Protein AF-A0A6V7M5Q9-F1 (afdb_monomer_lite)

Radius of gyration: 44.2 Å; chains: 1; bounding box: 80×35×125 Å

Sequence (158 aa):
VIHYRHKWLTNERFDNQYITQDLRQIDLIRAKQDKETVLPLNPRERNKYIPLTSITLIAVEKIHLTKSAVFLSLTTFKLCIHMMVDYSLYWILSTIRYHGRFETKVQQVNSVGIYVSGEGYLASLYRSIVRAFSPSDANIEIDTLPCLPDPIPPNLDR

InterPro domains:
  IPR012858 Dendritic cell-specific transmembrane protein-like [PF07782] (14-156)
  IPR051856 Cell Surface Receptor and E3 Ligase Protein [PTHR21041] (3-156)

pLDDT: mean 82.42, std 12.58, range [47.78, 97.0]

Foldseek 3Di:
DVVLVVCVVPPCLRVVQEDEVVLVVVQVVCVVVVHDHCPPDDPVSCLRHDYPPDPDDHPVVVVVVVVVVVVVVVVVVVVVVVVVVLVVVLVVLVVCLVVVFDQPQPPDPPQPQDDQDDDDPVSVVVVVVSVVPRPDPPRPRDGCNVVRDDRDHDDPPD

Structure (mmCIF, N/CA/C/O backbone):
data_AF-A0A6V7M5Q9-F1
#
_entry.id   AF-A0A6V7M5Q9-F1
#
loop_
_atom_site.group_PDB
_atom_site.id
_atom_site.type_symbol
_atom_site.label_atom_id
_atom_site.label_alt_id
_atom_site.label_comp_id
_atom_site.label_asym_id
_atom_site.label_entity_id
_atom_site.label_seq_id
_atom_site.pdbx_PDB_ins_code
_atom_site.Cartn_x
_atom_site.Cartn_y
_atom_site.Cartn_z
_atom_site.occupancy
_atom_site.B_iso_or_equiv
_atom_site.auth_seq_id
_atom_site.auth_comp_id
_atom_site.auth_asym_id
_atom_site.auth_atom_id
_atom_site.pdbx_PDB_model_num
ATOM 1 N N . VAL A 1 1 ? -25.180 -9.688 7.775 1.00 82.12 1 VAL A N 1
ATOM 2 C CA . VAL A 1 1 ? -25.775 -9.195 9.045 1.00 82.12 1 VAL A CA 1
ATOM 3 C C . VAL A 1 1 ? -26.109 -10.327 10.023 1.00 82.12 1 VAL A C 1
ATOM 5 O O . VAL A 1 1 ? -25.587 -10.300 11.129 1.00 82.12 1 VAL A O 1
ATOM 8 N N . ILE A 1 2 ? -26.886 -11.353 9.635 1.00 93.69 2 ILE A N 1
ATOM 9 C CA . ILE A 1 2 ? -27.283 -12.459 10.543 1.00 93.69 2 ILE A CA 1
ATOM 10 C C . ILE A 1 2 ? -26.079 -13.198 11.158 1.00 93.69 2 ILE A C 1
ATOM 12 O O . ILE A 1 2 ? -26.052 -13.400 12.367 1.00 93.69 2 ILE A O 1
ATOM 16 N N . HIS A 1 3 ? -25.054 -13.528 10.364 1.00 92.94 3 HIS A N 1
ATOM 17 C CA . HIS A 1 3 ? -23.856 -14.222 10.862 1.00 92.94 3 HIS A CA 1
ATOM 18 C C . HIS A 1 3 ? -23.089 -13.420 11.926 1.00 92.94 3 HIS A C 1
ATOM 20 O O . HIS A 1 3 ? -22.688 -13.972 12.947 1.00 92.94 3 HIS A O 1
ATOM 26 N N . TYR A 1 4 ? -22.925 -12.109 11.716 1.00 92.94 4 TYR A N 1
ATOM 27 C CA . TYR A 1 4 ? -22.267 -11.227 12.683 1.00 92.94 4 TYR A CA 1
ATOM 28 C C . TYR A 1 4 ? -23.060 -11.169 13.990 1.00 92.94 4 TYR A C 1
ATOM 30 O O . TYR A 1 4 ? -22.494 -11.399 15.051 1.00 92.94 4 TYR A O 1
ATOM 38 N N . ARG A 1 5 ? -24.383 -10.957 13.910 1.00 93.25 5 ARG A N 1
ATOM 39 C CA . ARG A 1 5 ? -25.257 -10.921 15.091 1.00 93.25 5 ARG A CA 1
ATOM 40 C C . ARG A 1 5 ? -25.236 -12.240 15.862 1.00 93.25 5 ARG A C 1
ATOM 42 O O . ARG A 1 5 ? -25.152 -12.218 17.083 1.00 93.25 5 ARG A O 1
ATOM 49 N N . HIS A 1 6 ? -25.289 -13.376 15.166 1.00 94.00 6 HIS A N 1
ATOM 50 C CA . HIS A 1 6 ? -25.168 -14.685 15.804 1.00 94.00 6 HIS A CA 1
ATOM 51 C C . HIS A 1 6 ? -23.846 -14.784 16.567 1.00 94.00 6 HIS A C 1
ATOM 53 O O . HIS A 1 6 ? -23.845 -15.069 17.757 1.00 94.00 6 HIS A O 1
ATOM 59 N N . LYS A 1 7 ? -22.725 -14.470 15.909 1.00 92.12 7 LYS A N 1
ATOM 60 C CA . LYS A 1 7 ? -21.398 -14.543 16.523 1.00 92.12 7 LYS A CA 1
ATOM 61 C C . LYS A 1 7 ? -21.237 -13.575 17.699 1.00 92.12 7 LYS A C 1
ATOM 63 O O . LYS A 1 7 ? -20.639 -13.962 18.693 1.00 92.12 7 LYS A O 1
ATOM 68 N N . TRP A 1 8 ? -21.808 -12.376 17.610 1.00 90.62 8 TRP A N 1
ATOM 69 C CA . TRP A 1 8 ? -21.849 -11.391 18.694 1.00 90.62 8 TRP A CA 1
ATOM 70 C C . TRP A 1 8 ? -22.573 -11.920 19.933 1.00 90.62 8 TRP A C 1
ATOM 72 O O . TRP A 1 8 ? -22.085 -11.758 21.046 1.00 90.62 8 TRP A O 1
ATOM 82 N N . LEU A 1 9 ? -23.711 -12.593 19.740 1.00 91.06 9 LEU A N 1
ATOM 83 C CA . LEU A 1 9 ? -24.508 -13.144 20.837 1.00 91.06 9 LEU A CA 1
ATOM 84 C C . LEU A 1 9 ? -23.925 -14.441 21.412 1.00 91.06 9 LEU A C 1
ATOM 86 O O . LEU A 1 9 ? -24.061 -14.684 22.605 1.00 91.06 9 LEU A O 1
ATOM 90 N N . THR A 1 10 ? -23.297 -15.286 20.587 1.00 93.19 10 THR A N 1
ATOM 91 C CA . THR A 1 10 ? -22.796 -16.599 21.033 1.00 93.19 10 THR A CA 1
ATOM 92 C C . THR A 1 10 ? -21.351 -16.579 21.513 1.00 93.19 10 THR A C 1
ATOM 94 O O . THR A 1 10 ? -20.932 -17.499 22.207 1.00 93.19 10 THR A O 1
ATOM 97 N N . ASN A 1 11 ? -20.548 -15.599 21.093 1.00 91.19 11 ASN A N 1
ATOM 98 C CA . ASN A 1 11 ? -19.125 -15.548 21.408 1.00 91.19 11 ASN A CA 1
ATOM 99 C C . ASN A 1 11 ? -18.787 -14.281 22.196 1.00 91.19 11 ASN A C 1
ATOM 101 O O . ASN A 1 11 ? -18.647 -13.195 21.638 1.00 91.19 11 ASN A O 1
ATOM 105 N N . GLU A 1 12 ? -18.535 -14.454 23.489 1.00 83.56 12 GLU A N 1
ATOM 106 C CA . GLU A 1 12 ? -18.139 -13.381 24.411 1.00 83.56 12 GLU A CA 1
ATOM 107 C C . GLU A 1 12 ? -16.853 -12.652 24.005 1.00 83.56 12 GLU A C 1
ATOM 109 O O . GLU A 1 12 ? -16.599 -11.540 24.449 1.00 83.56 12 GLU A O 1
ATOM 114 N N . ARG A 1 13 ? -15.999 -13.256 23.173 1.00 79.12 13 ARG A N 1
ATOM 115 C CA . ARG A 1 13 ? -14.758 -12.622 22.699 1.00 79.12 13 ARG A CA 1
ATOM 116 C C . ARG A 1 13 ? -14.935 -11.896 21.371 1.00 79.12 13 ARG A C 1
ATOM 118 O O . ARG A 1 13 ? -14.018 -11.192 20.945 1.00 79.12 13 ARG A O 1
ATOM 125 N N . PHE A 1 14 ? -16.068 -12.089 20.700 1.00 85.25 14 PHE A N 1
ATOM 126 C CA . PHE A 1 14 ? -16.341 -11.476 19.412 1.00 85.25 14 PHE A CA 1
ATOM 127 C C . PHE A 1 14 ? -16.879 -10.066 19.613 1.00 85.25 14 PHE A C 1
ATOM 129 O O . PHE A 1 14 ? -18.067 -9.885 19.838 1.00 85.25 14 PHE A O 1
ATOM 136 N N . ASP A 1 15 ? -15.975 -9.087 19.550 1.00 81.75 15 ASP A N 1
ATOM 137 C CA . ASP A 1 15 ? -16.300 -7.657 19.464 1.00 81.75 15 ASP A CA 1
ATOM 138 C C . ASP A 1 15 ? -17.053 -7.083 20.700 1.00 81.75 15 ASP A C 1
ATOM 140 O O . ASP A 1 15 ? -17.296 -5.891 20.816 1.00 81.75 15 ASP A O 1
ATOM 144 N N . ASN A 1 16 ? -17.265 -7.909 21.731 1.00 87.38 16 ASN A N 1
ATOM 145 C CA . ASN A 1 16 ? -17.788 -7.570 23.062 1.00 87.38 16 ASN A CA 1
ATOM 146 C C . ASN A 1 16 ? -16.723 -6.953 24.004 1.00 87.38 16 ASN A C 1
ATOM 148 O O . ASN A 1 16 ? -16.730 -7.176 25.215 1.00 87.38 16 ASN A O 1
ATOM 152 N N . GLN A 1 17 ? -15.749 -6.223 23.456 1.00 86.44 17 GLN A N 1
ATOM 153 C CA . GLN A 1 17 ? -14.667 -5.591 24.231 1.00 86.44 17 GLN A CA 1
ATOM 154 C C . GLN A 1 17 ? -14.949 -4.113 24.535 1.00 86.44 17 GLN A C 1
ATOM 156 O O . GLN A 1 17 ? -14.218 -3.484 25.302 1.00 86.44 17 GLN A O 1
ATOM 161 N N . TYR A 1 18 ? -16.020 -3.556 23.970 1.00 87.94 18 TYR A N 1
ATOM 162 C CA . TYR A 1 18 ? -16.350 -2.147 24.126 1.00 87.94 18 TYR A CA 1
ATOM 163 C C . TYR A 1 18 ? -17.362 -1.911 25.234 1.00 87.94 18 TYR A C 1
ATOM 165 O O . TYR A 1 18 ? -18.384 -2.589 25.339 1.00 87.94 18 TYR A O 1
ATOM 173 N N . ILE A 1 19 ? -17.100 -0.879 26.028 1.00 89.19 19 ILE A N 1
ATOM 174 C CA . ILE A 1 19 ? -18.034 -0.406 27.043 1.00 89.19 19 ILE A CA 1
ATOM 175 C C . ILE A 1 19 ? -18.917 0.668 26.415 1.00 89.19 19 ILE A C 1
ATOM 177 O O . ILE A 1 19 ? -18.453 1.768 26.093 1.00 89.19 19 ILE A O 1
ATOM 181 N N . THR A 1 20 ? -20.193 0.331 26.232 1.00 90.50 20 THR A N 1
ATOM 182 C CA . THR A 1 20 ? -21.212 1.226 25.677 1.00 90.50 20 THR A CA 1
ATOM 183 C C . THR A 1 20 ? -21.756 2.189 26.736 1.00 90.50 20 THR A C 1
ATOM 185 O O . THR A 1 20 ? -21.605 1.980 27.944 1.00 90.50 20 THR A O 1
ATOM 188 N N . GLN A 1 21 ? -22.412 3.266 26.290 1.00 90.56 21 GLN A N 1
ATOM 189 C CA . GLN A 1 21 ? -23.092 4.188 27.207 1.00 90.56 21 GLN A CA 1
ATOM 190 C C . GLN A 1 21 ? -24.245 3.502 27.954 1.00 90.56 21 GLN A C 1
ATOM 192 O O . GLN A 1 21 ? -24.425 3.767 29.142 1.00 90.56 21 GLN A O 1
ATOM 197 N N . ASP A 1 22 ? -24.940 2.567 27.303 1.00 91.06 22 ASP A N 1
ATOM 198 C CA . ASP A 1 22 ? -26.043 1.805 27.896 1.00 91.06 22 ASP A CA 1
ATOM 199 C C . ASP A 1 22 ? -25.582 0.973 29.097 1.00 91.06 22 ASP A C 1
ATOM 201 O O . ASP A 1 22 ? -26.213 0.999 30.153 1.00 91.06 22 ASP A O 1
ATOM 205 N N . LEU A 1 23 ? -24.436 0.288 28.981 1.00 91.69 23 LEU A N 1
ATOM 206 C CA . LEU A 1 23 ? -23.868 -0.482 30.090 1.00 91.69 23 LEU A CA 1
ATOM 207 C C . LEU A 1 23 ? -23.540 0.433 31.272 1.00 91.69 23 LEU A C 1
ATOM 209 O O . LEU A 1 23 ? -23.860 0.107 32.414 1.00 91.69 23 LEU A O 1
ATOM 213 N N . ARG A 1 24 ? -22.985 1.619 30.997 1.00 91.75 24 ARG A N 1
ATOM 214 C CA . ARG A 1 24 ? -22.695 2.619 32.030 1.00 91.75 24 ARG A CA 1
ATOM 215 C C . ARG A 1 24 ? -23.968 3.150 32.694 1.00 91.75 24 ARG A C 1
ATOM 217 O O . ARG A 1 24 ? -23.970 3.365 33.901 1.00 91.75 24 ARG A O 1
ATOM 224 N N . GLN A 1 25 ? -25.056 3.332 31.946 1.00 94.38 25 GLN A N 1
ATOM 225 C CA . GLN A 1 25 ? -26.346 3.735 32.512 1.00 94.38 25 GLN A CA 1
ATOM 226 C C . GLN A 1 25 ? -26.938 2.644 33.412 1.00 94.38 25 GLN A C 1
ATOM 228 O O . GLN A 1 25 ? -27.416 2.948 34.505 1.00 94.38 25 GLN A O 1
ATOM 233 N N . ILE A 1 26 ? -26.885 1.381 32.982 1.00 94.44 26 ILE A N 1
ATOM 234 C CA . ILE A 1 26 ? -27.356 0.241 33.780 1.00 94.44 26 ILE A CA 1
ATOM 235 C C . ILE A 1 26 ? -26.553 0.130 35.083 1.00 94.44 26 ILE A C 1
ATOM 237 O O . ILE A 1 26 ? -27.142 -0.074 36.144 1.00 94.44 26 ILE A O 1
ATOM 241 N N . ASP A 1 27 ? -25.233 0.305 35.014 1.00 94.69 27 ASP A N 1
ATOM 242 C CA . ASP A 1 27 ? -24.346 0.287 36.181 1.00 94.69 27 ASP A CA 1
ATOM 243 C C . ASP A 1 27 ? -24.681 1.420 37.167 1.00 94.69 27 ASP A C 1
ATOM 245 O O . ASP A 1 27 ? -24.849 1.172 38.358 1.00 94.69 27 ASP A O 1
ATOM 249 N N . LEU A 1 28 ? -24.937 2.638 36.670 1.00 95.12 28 LEU A N 1
ATOM 250 C CA . LEU A 1 28 ? -25.388 3.767 37.496 1.00 95.12 28 LEU A CA 1
ATOM 251 C C . LEU A 1 28 ? -26.745 3.515 38.170 1.00 95.12 28 LEU A C 1
ATOM 253 O O . LEU A 1 28 ? -26.950 3.918 39.315 1.00 95.12 28 LEU A O 1
ATOM 257 N N . ILE A 1 29 ? -27.689 2.873 37.475 1.00 96.00 29 ILE A N 1
ATOM 258 C CA . ILE A 1 29 ? -28.988 2.507 38.060 1.00 96.00 29 ILE A CA 1
ATOM 259 C C . ILE A 1 29 ? -28.794 1.463 39.165 1.00 96.00 29 ILE A C 1
ATOM 261 O O . ILE A 1 29 ? -29.423 1.577 40.215 1.00 96.00 29 ILE A O 1
ATOM 265 N N . ARG A 1 30 ? -27.914 0.473 38.962 1.00 96.00 30 ARG A N 1
ATOM 266 C CA . ARG A 1 30 ? -27.583 -0.537 39.979 1.00 96.00 30 ARG A CA 1
ATOM 267 C C . ARG A 1 30 ? -26.887 0.068 41.194 1.00 96.00 30 ARG A C 1
ATOM 269 O O . ARG A 1 30 ? -27.284 -0.255 42.309 1.00 96.00 30 ARG A O 1
ATOM 276 N N . ALA A 1 31 ? -25.960 0.998 40.978 1.00 94.88 31 ALA A N 1
ATOM 277 C CA . ALA A 1 31 ? -25.292 1.736 42.045 1.00 94.88 31 ALA A CA 1
ATOM 278 C C . ALA A 1 31 ? -26.299 2.478 42.938 1.00 94.88 31 ALA A C 1
ATOM 280 O O . ALA A 1 31 ? -26.210 2.420 44.156 1.00 94.88 31 ALA A O 1
ATOM 281 N N . LYS A 1 32 ? -27.314 3.120 42.339 1.00 95.69 32 LYS A N 1
ATOM 282 C CA . LYS A 1 32 ? -28.399 3.791 43.084 1.00 95.69 32 LYS A CA 1
ATOM 283 C C . LYS A 1 32 ? -29.311 2.835 43.857 1.00 95.69 32 LYS A C 1
ATOM 285 O O . LYS A 1 32 ? -30.053 3.284 44.720 1.00 95.69 32 LYS A O 1
ATOM 290 N N . GLN A 1 33 ? -29.322 1.556 43.493 1.00 96.31 33 GLN A N 1
ATOM 291 C CA . GLN A 1 33 ? -30.114 0.511 44.141 1.00 96.31 33 GLN A CA 1
ATOM 292 C C . GLN A 1 33 ? -29.294 -0.284 45.171 1.00 96.31 33 GLN A C 1
ATOM 294 O O . GLN A 1 33 ? -29.749 -1.352 45.574 1.00 96.31 33 GLN A O 1
ATOM 299 N N . ASP A 1 34 ? -28.092 0.187 45.532 1.00 92.88 34 ASP A N 1
ATOM 300 C CA . ASP A 1 34 ? -27.134 -0.510 46.403 1.00 92.88 34 ASP A CA 1
ATOM 301 C C . ASP A 1 34 ? -26.843 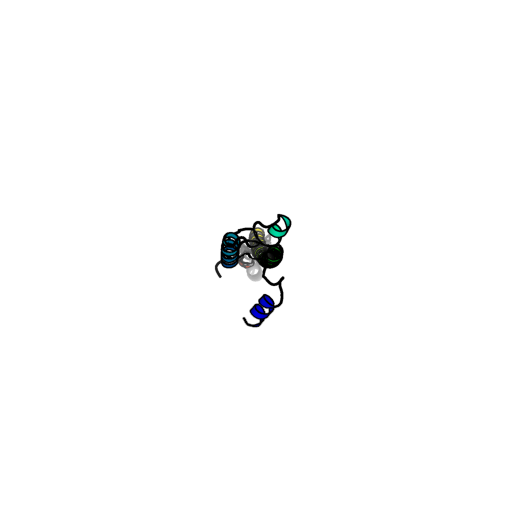-1.954 45.951 1.00 92.88 34 ASP A C 1
ATOM 303 O O . ASP A 1 34 ? -26.663 -2.873 46.751 1.00 92.88 34 ASP A O 1
ATOM 307 N N . LYS A 1 35 ? -26.816 -2.169 44.629 1.00 94.44 35 LYS A N 1
ATOM 308 C CA . LYS A 1 35 ? -26.428 -3.441 44.007 1.00 94.44 35 LYS A CA 1
ATOM 309 C C . LYS A 1 35 ? -24.969 -3.397 43.575 1.00 94.44 35 LYS A C 1
ATOM 311 O O . LYS A 1 35 ? -24.403 -2.329 43.366 1.00 94.44 35 LYS A O 1
ATOM 316 N N . GLU A 1 36 ? -24.393 -4.576 43.368 1.00 91.56 36 GLU A N 1
ATOM 317 C CA . GLU A 1 36 ? -23.037 -4.711 42.837 1.00 91.56 36 GLU A CA 1
ATOM 318 C C . GLU A 1 36 ? -22.882 -4.009 41.477 1.00 91.56 36 GLU A C 1
ATOM 320 O O . GLU A 1 36 ? -23.732 -4.138 40.583 1.00 91.56 36 GLU A O 1
ATOM 325 N N . THR A 1 37 ? -21.778 -3.273 41.337 1.00 92.25 37 THR A N 1
ATOM 326 C CA . THR A 1 37 ? -21.379 -2.546 40.127 1.00 92.25 37 THR A CA 1
ATOM 327 C C . THR A 1 37 ? -20.143 -3.184 39.504 1.00 92.25 37 THR A C 1
ATOM 329 O O . THR A 1 37 ? -19.306 -3.771 40.188 1.00 92.25 37 THR A O 1
ATOM 332 N N . VAL A 1 38 ? -20.019 -3.065 38.184 1.00 90.19 38 VAL A N 1
ATOM 333 C CA . VAL A 1 38 ? -18.874 -3.587 37.414 1.00 90.19 38 VAL A CA 1
ATOM 334 C C . VAL A 1 38 ? -17.781 -2.520 37.267 1.00 90.19 38 VAL A C 1
ATOM 336 O O . VAL A 1 38 ? -16.621 -2.833 37.006 1.00 90.19 38 VAL A O 1
ATOM 339 N N . LEU A 1 39 ? -18.131 -1.242 37.435 1.00 90.19 39 LEU A N 1
ATOM 340 C CA . LEU A 1 39 ? -17.187 -0.126 37.453 1.00 90.19 39 LEU A CA 1
ATOM 341 C C . LEU A 1 39 ? -16.822 0.233 38.911 1.00 90.19 39 LEU A C 1
ATOM 343 O O . LEU A 1 39 ? -17.697 0.168 39.779 1.00 90.19 39 LEU A O 1
ATOM 347 N N . PRO A 1 40 ? -15.572 0.662 39.198 1.00 88.38 40 PRO A N 1
ATOM 348 C CA . PRO A 1 40 ? -14.460 0.913 38.272 1.00 88.38 40 PRO A CA 1
ATOM 349 C C . PRO A 1 40 ? -13.690 -0.355 37.853 1.00 88.38 40 PRO A C 1
ATOM 351 O O . PRO A 1 40 ? -13.457 -1.251 38.652 1.00 88.38 40 PRO A O 1
ATOM 354 N N . LEU A 1 41 ? -13.219 -0.382 36.600 1.00 87.69 41 LEU A N 1
ATOM 355 C CA . LEU A 1 41 ? -12.427 -1.494 36.052 1.00 87.69 41 LEU A CA 1
ATOM 356 C C . LEU A 1 41 ? -11.070 -1.629 36.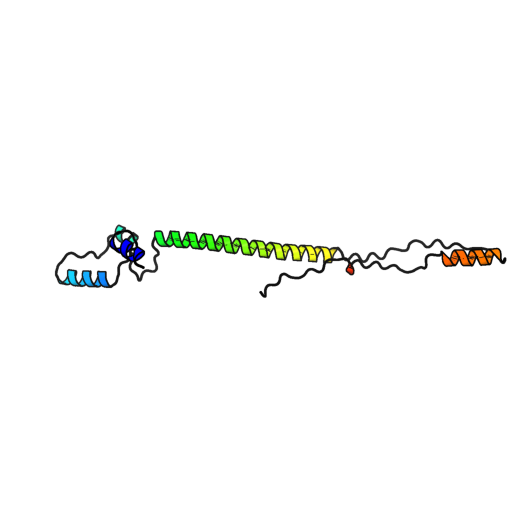750 1.00 87.69 41 LEU A C 1
ATOM 358 O O . LEU A 1 41 ? -10.356 -0.637 36.943 1.00 87.69 41 LEU A O 1
ATOM 362 N N . ASN A 1 42 ? -10.656 -2.870 36.991 1.00 89.75 42 ASN A N 1
ATOM 363 C CA . ASN A 1 42 ? -9.312 -3.203 37.460 1.00 89.75 42 ASN A CA 1
ATOM 364 C C . ASN A 1 42 ? -8.257 -2.840 36.378 1.00 89.75 42 ASN A C 1
ATOM 366 O O . ASN A 1 42 ? -8.565 -2.938 35.184 1.00 89.75 42 ASN A O 1
ATOM 370 N N . PRO A 1 43 ? -6.988 -2.488 36.694 1.00 85.12 43 PRO A N 1
ATOM 371 C CA . PRO A 1 43 ? -5.995 -2.152 35.664 1.00 85.12 43 PRO A CA 1
ATOM 372 C C . PRO A 1 43 ? -5.767 -3.253 34.618 1.00 85.12 43 PRO A C 1
ATOM 374 O O . PRO A 1 43 ? -5.493 -2.954 33.458 1.00 85.12 43 PRO A O 1
ATOM 377 N N . ARG A 1 44 ? -5.940 -4.527 34.996 1.00 85.88 44 ARG A N 1
ATOM 378 C CA . ARG A 1 44 ? -5.900 -5.662 34.057 1.00 85.88 44 ARG A CA 1
ATOM 379 C C . ARG A 1 44 ? -7.066 -5.644 33.066 1.00 85.88 44 ARG A C 1
ATOM 381 O O . ARG A 1 44 ? -6.875 -5.931 31.888 1.00 85.88 44 ARG A O 1
ATOM 388 N N . GLU A 1 45 ? -8.258 -5.292 33.533 1.00 86.62 45 GLU A N 1
ATOM 389 C CA . GLU A 1 45 ? -9.476 -5.228 32.721 1.00 86.62 45 GLU A CA 1
ATOM 390 C C . GLU A 1 45 ? -9.473 -4.019 31.796 1.00 86.62 45 GLU A C 1
ATOM 392 O O . GLU A 1 45 ? -9.920 -4.132 30.662 1.00 86.62 45 GLU A O 1
ATOM 397 N N . ARG A 1 46 ? -8.882 -2.900 32.225 1.00 84.19 46 ARG A N 1
ATOM 398 C CA . ARG A 1 46 ? -8.728 -1.687 31.408 1.00 84.19 46 ARG A CA 1
ATOM 399 C C . ARG A 1 46 ? -7.912 -1.913 30.124 1.00 84.19 46 ARG A C 1
ATOM 401 O O . ARG A 1 46 ? -8.081 -1.171 29.166 1.00 84.19 46 ARG A O 1
ATOM 408 N N . ASN A 1 47 ? -7.043 -2.926 30.084 1.00 81.69 47 ASN A N 1
ATOM 409 C CA . ASN A 1 47 ? -6.309 -3.292 28.866 1.00 81.69 47 ASN A CA 1
ATOM 410 C C . ASN A 1 47 ? -7.127 -4.184 27.911 1.00 81.69 47 ASN A C 1
ATOM 412 O O . ASN A 1 47 ? -6.770 -4.340 26.746 1.00 81.69 47 ASN A O 1
ATOM 416 N N . LYS A 1 48 ? -8.205 -4.803 28.409 1.00 83.19 48 LYS A N 1
ATOM 417 C CA . LYS A 1 48 ? -9.083 -5.692 27.638 1.00 83.19 48 LYS A CA 1
ATOM 418 C C . LYS A 1 48 ? -10.369 -4.993 27.201 1.00 83.19 48 LYS A C 1
ATOM 420 O O . LYS A 1 48 ? -10.829 -5.237 26.092 1.00 83.19 48 LYS A O 1
ATOM 425 N N . TYR A 1 49 ? -10.940 -4.163 28.069 1.00 86.06 49 TYR A N 1
ATOM 426 C CA . TYR A 1 49 ? -12.183 -3.446 27.830 1.00 86.06 49 TYR A CA 1
ATOM 427 C C . TYR A 1 49 ? -11.919 -1.962 27.667 1.00 86.06 49 TYR A C 1
ATOM 429 O O . TYR A 1 49 ? -11.302 -1.323 28.523 1.00 86.06 49 TYR A O 1
ATOM 437 N N . ILE A 1 50 ? -12.413 -1.420 26.562 1.00 86.31 50 ILE A N 1
ATOM 438 C CA . ILE A 1 50 ? -12.112 -0.063 26.135 1.00 86.31 50 ILE A CA 1
ATOM 439 C C . ILE A 1 50 ? -13.428 0.714 25.983 1.00 86.31 50 ILE A C 1
ATOM 441 O O . ILE A 1 50 ? -14.389 0.194 25.411 1.00 86.31 50 ILE A O 1
ATOM 445 N N . PRO A 1 51 ? -13.539 1.951 26.500 1.00 85.69 51 PRO A N 1
ATOM 446 C CA . PRO A 1 51 ? -14.719 2.760 26.242 1.00 85.69 51 PRO A CA 1
ATOM 447 C C . PRO A 1 51 ? -14.723 3.225 24.783 1.00 85.69 51 PRO A C 1
ATOM 449 O O . PRO A 1 51 ? -13.678 3.584 24.237 1.00 85.69 51 PRO A O 1
ATOM 452 N N . LEU A 1 52 ? -15.913 3.296 24.182 1.00 82.56 52 LEU A N 1
ATOM 453 C CA . LEU A 1 52 ? -16.103 3.737 22.789 1.00 82.56 52 LEU A CA 1
ATOM 454 C C . LEU A 1 52 ? -15.488 5.114 22.486 1.00 82.56 52 LEU A C 1
ATOM 456 O O . LEU A 1 52 ? -15.167 5.418 21.346 1.00 82.56 52 LEU A O 1
ATOM 460 N N . THR A 1 53 ? -15.338 5.961 23.505 1.00 77.38 53 THR A N 1
ATOM 461 C CA . THR A 1 53 ? -14.798 7.321 23.381 1.00 77.38 53 THR A CA 1
ATOM 462 C C . THR A 1 53 ? -13.279 7.397 23.514 1.00 77.38 53 THR A C 1
ATOM 464 O O . THR A 1 53 ? -12.730 8.497 23.489 1.00 77.38 53 THR A O 1
ATOM 467 N N . SER A 1 54 ? -12.583 6.282 23.742 1.00 77.44 54 SER A N 1
ATOM 468 C CA . SER A 1 54 ? -11.121 6.320 23.823 1.00 77.44 54 SER A CA 1
ATOM 469 C C . SER A 1 54 ? -10.477 6.279 22.440 1.00 77.44 54 SER A C 1
ATOM 471 O O . SER A 1 54 ? -10.978 5.647 21.517 1.00 77.44 54 SER A O 1
ATOM 473 N N . ILE A 1 55 ? -9.315 6.918 22.332 1.00 74.06 55 ILE A N 1
ATOM 474 C CA . ILE A 1 55 ? -8.473 6.914 21.126 1.00 74.06 55 ILE A CA 1
ATOM 475 C C . ILE A 1 55 ? -7.555 5.670 21.099 1.00 74.06 55 ILE A C 1
ATOM 477 O O . ILE A 1 55 ? -6.833 5.412 20.138 1.00 74.06 55 ILE A O 1
ATOM 481 N N . THR A 1 56 ? -7.542 4.878 22.172 1.00 77.19 56 THR A N 1
ATOM 482 C CA . THR A 1 56 ? -6.650 3.727 22.306 1.00 77.19 56 THR A CA 1
ATOM 483 C C . THR A 1 56 ? -7.189 2.527 21.544 1.00 77.19 56 THR A C 1
ATOM 485 O O . THR A 1 56 ? -8.227 1.984 21.904 1.00 77.19 56 THR A O 1
ATOM 488 N N . LEU A 1 57 ? -6.438 2.078 20.539 1.00 76.50 57 LEU A N 1
ATOM 489 C CA . LEU A 1 57 ? -6.757 0.866 19.791 1.00 76.50 57 LEU A CA 1
ATOM 490 C C . LEU A 1 57 ? -6.509 -0.419 20.589 1.00 76.50 57 LEU A C 1
ATOM 492 O O . LEU A 1 57 ? -5.475 -0.569 21.256 1.00 76.50 57 LEU A O 1
ATOM 496 N N . ILE A 1 58 ? -7.397 -1.389 20.391 1.00 81.62 58 ILE A N 1
ATOM 497 C CA . ILE A 1 58 ? -7.303 -2.752 20.919 1.00 81.62 58 ILE A CA 1
ATOM 498 C C . ILE A 1 58 ? -6.198 -3.524 20.182 1.00 81.62 58 ILE A C 1
ATOM 500 O O . ILE A 1 58 ? -5.921 -3.292 19.007 1.00 81.62 58 ILE A O 1
ATOM 504 N N . ALA A 1 59 ? -5.562 -4.495 20.846 1.00 80.19 59 ALA A N 1
ATOM 505 C CA . ALA A 1 59 ? -4.521 -5.335 20.240 1.00 80.19 59 ALA A CA 1
ATOM 506 C C . ALA A 1 59 ? -4.964 -6.001 18.920 1.00 80.19 59 ALA A C 1
ATOM 508 O O . ALA A 1 59 ? -4.195 -6.050 17.962 1.00 80.19 59 ALA A O 1
ATOM 509 N N . VAL A 1 60 ? -6.214 -6.468 18.850 1.00 81.06 60 VAL A N 1
ATOM 510 C CA . VAL A 1 60 ? -6.796 -7.074 17.641 1.00 81.06 60 VAL A CA 1
ATOM 511 C C . VAL A 1 60 ? -6.922 -6.048 16.511 1.00 81.06 60 VAL A C 1
ATOM 513 O O . VAL A 1 60 ? -6.542 -6.336 15.377 1.00 81.06 60 VAL A O 1
ATOM 516 N N . GLU A 1 61 ? -7.383 -4.835 16.820 1.00 85.00 61 GLU A N 1
ATOM 517 C CA . GLU A 1 61 ? -7.472 -3.738 15.851 1.00 85.00 61 GLU A CA 1
ATOM 518 C C . GLU A 1 61 ? -6.086 -3.319 15.360 1.00 85.00 61 GLU A C 1
ATOM 520 O O . GLU A 1 61 ? -5.897 -3.109 14.164 1.00 85.00 61 GLU A O 1
ATOM 525 N N . LYS A 1 62 ? -5.089 -3.266 16.255 1.00 86.62 62 LYS A N 1
ATOM 526 C CA . LYS A 1 62 ? -3.698 -2.971 15.883 1.00 86.62 62 LYS A CA 1
ATOM 527 C C . LYS A 1 62 ? -3.163 -3.989 14.889 1.00 86.62 62 LYS A C 1
ATOM 529 O O . LYS A 1 62 ? -2.562 -3.582 13.906 1.00 86.62 62 LYS A O 1
ATOM 534 N N . ILE A 1 63 ? -3.399 -5.285 15.103 1.00 88.44 63 ILE A N 1
ATOM 535 C CA . ILE A 1 63 ? -2.970 -6.337 14.165 1.00 88.44 63 ILE A CA 1
ATOM 536 C C . ILE A 1 63 ? -3.655 -6.169 12.803 1.00 88.44 63 ILE A C 1
ATOM 538 O O . ILE A 1 63 ? -3.029 -6.338 11.756 1.00 88.44 63 ILE A O 1
ATOM 542 N N . HIS A 1 64 ? -4.942 -5.823 12.800 1.00 89.12 64 HIS A N 1
ATOM 543 C CA . HIS A 1 64 ? -5.661 -5.583 11.556 1.00 89.12 64 HIS A CA 1
ATOM 544 C C . HIS A 1 64 ? -5.118 -4.350 10.815 1.00 89.12 64 HIS A C 1
ATOM 546 O O . HIS A 1 64 ? -4.867 -4.412 9.608 1.00 89.12 64 HIS A O 1
ATOM 552 N N . LEU A 1 65 ? -4.863 -3.256 11.538 1.00 90.56 65 LEU A N 1
ATOM 553 C CA . LEU A 1 65 ? -4.255 -2.053 10.979 1.00 90.56 65 LEU A CA 1
ATOM 554 C C . LEU A 1 65 ? -2.836 -2.297 10.477 1.00 90.56 65 LEU A C 1
ATOM 556 O O . LEU A 1 65 ? -2.521 -1.854 9.379 1.00 90.56 65 LEU A O 1
ATOM 560 N N . THR A 1 66 ? -1.983 -3.003 11.224 1.00 92.44 66 THR A N 1
ATOM 561 C CA . THR A 1 66 ? -0.611 -3.286 10.779 1.00 92.44 66 THR A CA 1
ATOM 562 C C . THR A 1 66 ? -0.618 -4.138 9.522 1.00 92.44 66 THR A C 1
ATOM 564 O O . THR A 1 66 ? 0.111 -3.832 8.584 1.00 92.44 66 THR A O 1
ATOM 567 N N . LYS A 1 67 ? -1.494 -5.146 9.436 1.00 93.56 67 LYS A N 1
ATOM 568 C CA . LYS A 1 67 ? -1.676 -5.929 8.210 1.00 93.56 67 LYS A CA 1
ATOM 569 C C . LYS A 1 67 ? -2.090 -5.044 7.031 1.00 93.56 67 LYS A C 1
ATOM 571 O O . LYS A 1 67 ? -1.514 -5.163 5.950 1.00 93.56 67 LYS A O 1
ATOM 576 N N . SER A 1 68 ? -3.058 -4.151 7.239 1.00 94.12 68 SER A N 1
ATOM 577 C CA . SER A 1 68 ? -3.496 -3.202 6.209 1.00 94.12 68 SER A CA 1
ATOM 578 C C . SER A 1 68 ? -2.374 -2.243 5.798 1.00 94.12 68 SER A C 1
ATOM 580 O O . SER A 1 68 ? -2.189 -1.984 4.613 1.00 94.12 68 SER A O 1
ATOM 582 N N . ALA A 1 69 ? -1.599 -1.745 6.761 1.00 95.69 69 ALA A N 1
ATOM 583 C CA . ALA A 1 69 ? -0.486 -0.835 6.526 1.00 95.69 69 ALA A CA 1
ATOM 584 C C . ALA A 1 69 ? 0.657 -1.511 5.760 1.00 95.69 69 ALA A C 1
ATOM 586 O O . ALA A 1 69 ? 1.216 -0.904 4.855 1.00 95.69 69 ALA A O 1
ATOM 587 N N . VAL A 1 70 ? 0.968 -2.774 6.068 1.00 96.31 70 VAL A N 1
ATOM 588 C CA . VAL A 1 70 ? 1.965 -3.572 5.335 1.00 96.31 70 VAL A CA 1
ATOM 589 C C . VAL A 1 70 ? 1.518 -3.828 3.898 1.00 96.31 70 VAL A C 1
ATOM 591 O O . VAL A 1 70 ? 2.316 -3.753 2.967 1.00 96.31 70 VAL A O 1
ATOM 594 N N . PHE A 1 71 ? 0.233 -4.114 3.689 1.00 96.25 71 PHE A N 1
ATOM 595 C CA . PHE A 1 71 ? -0.299 -4.274 2.340 1.00 96.25 71 PHE A CA 1
ATOM 596 C C . PHE A 1 71 ? -0.204 -2.968 1.535 1.00 96.25 71 PHE A C 1
ATOM 598 O O . PHE A 1 71 ? 0.244 -2.967 0.385 1.00 96.25 71 PHE A O 1
ATOM 605 N N . LEU A 1 72 ? -0.570 -1.843 2.155 1.00 96.19 72 LEU A N 1
ATOM 606 C CA . LEU A 1 72 ? -0.454 -0.527 1.536 1.00 96.19 72 LEU A CA 1
ATOM 607 C C . LEU A 1 72 ? 1.010 -0.168 1.247 1.00 96.19 72 LEU A C 1
ATOM 609 O O . LEU A 1 72 ? 1.327 0.274 0.152 1.00 96.19 72 LEU A O 1
ATOM 613 N N . SER A 1 73 ? 1.928 -0.409 2.182 1.00 95.81 73 SER A N 1
ATOM 614 C CA . SER A 1 73 ? 3.342 -0.092 1.970 1.00 95.81 73 SER A CA 1
ATOM 615 C C . SER A 1 73 ? 3.947 -0.909 0.830 1.00 95.81 73 SER A C 1
ATOM 617 O O . SER A 1 73 ? 4.686 -0.360 0.016 1.00 95.81 73 SER A O 1
ATOM 619 N N . LEU A 1 74 ? 3.591 -2.192 0.713 1.00 96.25 74 LEU A N 1
ATOM 620 C CA . LEU A 1 74 ? 4.057 -3.049 -0.376 1.00 96.25 74 LEU A CA 1
ATOM 621 C C . LEU A 1 74 ? 3.532 -2.581 -1.740 1.00 96.25 74 LEU A C 1
ATOM 623 O O . LEU A 1 74 ? 4.268 -2.602 -2.728 1.00 96.25 74 LEU A O 1
ATOM 627 N N . THR A 1 75 ? 2.266 -2.161 -1.801 1.00 95.44 75 THR A N 1
ATOM 628 C CA . THR A 1 75 ? 1.674 -1.628 -3.038 1.00 95.44 75 THR A CA 1
ATOM 629 C C . THR A 1 75 ? 2.307 -0.294 -3.428 1.00 95.44 75 THR A C 1
ATOM 631 O O . THR A 1 75 ? 2.727 -0.151 -4.575 1.00 95.44 75 THR A O 1
ATOM 634 N N . THR A 1 76 ? 2.503 0.623 -2.479 1.00 96.00 76 THR A N 1
ATOM 635 C CA . THR A 1 76 ? 3.233 1.878 -2.710 1.00 96.00 76 THR A CA 1
ATOM 636 C C . THR A 1 76 ? 4.663 1.621 -3.181 1.00 96.00 76 THR A C 1
ATOM 638 O O . THR A 1 76 ? 5.099 2.207 -4.165 1.00 96.00 76 THR A O 1
ATOM 641 N N . PHE A 1 77 ? 5.384 0.693 -2.546 1.00 97.00 77 PHE A N 1
ATOM 642 C CA . PHE A 1 77 ? 6.753 0.353 -2.934 1.00 97.00 77 PHE A CA 1
ATOM 643 C C . PHE A 1 77 ? 6.838 -0.170 -4.374 1.00 97.00 77 PHE A C 1
ATOM 645 O O . PHE A 1 77 ? 7.719 0.239 -5.130 1.00 97.00 77 PHE A O 1
ATOM 652 N N . LYS A 1 78 ? 5.889 -1.019 -4.793 1.00 95.38 78 LYS A N 1
ATOM 653 C CA . LYS A 1 78 ? 5.807 -1.479 -6.188 1.00 95.38 78 LYS A CA 1
ATOM 654 C C . LYS A 1 78 ? 5.609 -0.333 -7.181 1.00 95.38 78 LYS A C 1
ATOM 656 O O . LYS A 1 78 ? 6.224 -0.367 -8.248 1.00 95.38 78 LYS A O 1
ATOM 661 N N . LEU A 1 79 ? 4.769 0.648 -6.846 1.00 94.50 79 LEU A N 1
ATOM 662 C CA . LEU A 1 79 ? 4.548 1.832 -7.681 1.00 94.50 79 LEU A CA 1
ATOM 663 C C . LEU A 1 79 ? 5.811 2.694 -7.760 1.00 94.50 79 LEU A C 1
ATOM 665 O O . LEU A 1 79 ? 6.211 3.082 -8.853 1.00 94.50 79 LEU A O 1
ATOM 669 N N . CYS A 1 80 ? 6.489 2.913 -6.631 1.00 94.94 80 CYS A N 1
ATOM 670 C CA . CYS A 1 80 ? 7.757 3.640 -6.605 1.00 94.94 80 CYS A CA 1
ATOM 671 C C . CYS A 1 80 ? 8.821 2.974 -7.486 1.00 94.94 80 CYS A C 1
ATOM 673 O O . CYS A 1 80 ? 9.527 3.674 -8.205 1.00 94.94 80 CYS A O 1
ATOM 675 N N . ILE A 1 81 ? 8.919 1.638 -7.471 1.00 95.75 81 ILE A N 1
ATOM 676 C CA . ILE A 1 81 ? 9.841 0.912 -8.357 1.00 95.75 81 ILE A CA 1
ATOM 677 C C . ILE A 1 81 ? 9.501 1.165 -9.827 1.00 95.75 81 ILE A C 1
ATOM 679 O O . ILE A 1 81 ? 10.406 1.465 -10.597 1.00 95.75 81 ILE A O 1
ATOM 683 N N . HIS A 1 82 ? 8.227 1.062 -10.220 1.00 91.94 82 HIS A N 1
ATOM 684 C CA . HIS A 1 82 ? 7.830 1.311 -11.612 1.00 91.94 82 HIS A CA 1
ATOM 685 C C . HIS A 1 82 ? 8.197 2.731 -12.046 1.00 91.94 82 HIS A C 1
ATOM 687 O O . HIS A 1 82 ? 8.865 2.900 -13.061 1.00 91.94 82 HIS A O 1
ATOM 693 N N . MET A 1 83 ? 7.887 3.730 -11.215 1.00 91.75 83 MET A N 1
ATOM 694 C CA . MET A 1 83 ? 8.282 5.115 -11.476 1.00 91.75 83 MET A CA 1
ATOM 695 C C . MET A 1 83 ? 9.803 5.249 -11.626 1.00 91.75 83 MET A C 1
ATOM 697 O O . MET A 1 83 ? 10.277 5.865 -12.576 1.00 91.75 83 MET A O 1
ATOM 701 N N . MET A 1 84 ? 10.592 4.648 -10.727 1.00 93.25 84 MET A N 1
ATOM 702 C CA . MET A 1 84 ? 12.056 4.683 -10.825 1.00 93.25 84 MET A CA 1
ATOM 703 C C . MET A 1 84 ? 12.570 4.068 -12.127 1.00 93.25 84 MET A C 1
ATOM 705 O O . MET A 1 84 ? 13.498 4.616 -12.720 1.00 93.25 84 MET A O 1
ATOM 709 N N . VAL A 1 85 ? 11.976 2.962 -12.582 1.00 93.94 85 VAL A N 1
ATOM 710 C CA . VAL A 1 85 ? 12.337 2.333 -13.859 1.00 93.94 85 VAL A CA 1
ATOM 711 C C . VAL A 1 85 ? 12.066 3.291 -15.019 1.00 93.94 85 VAL A C 1
ATOM 713 O O . VAL A 1 85 ? 12.984 3.538 -15.803 1.00 93.94 85 VAL A O 1
ATOM 716 N N . ASP A 1 86 ? 10.882 3.902 -15.077 1.00 91.12 86 ASP A N 1
ATOM 717 C CA . ASP A 1 86 ? 10.517 4.845 -16.142 1.00 91.12 86 ASP A CA 1
ATOM 718 C C . ASP A 1 86 ? 11.470 6.054 -16.188 1.00 91.12 86 ASP A C 1
ATOM 720 O O . ASP A 1 86 ? 11.977 6.426 -17.250 1.00 91.12 86 ASP A O 1
ATOM 724 N N . TYR A 1 87 ? 11.802 6.622 -15.023 1.00 90.81 87 TYR A N 1
ATOM 725 C CA . TYR A 1 87 ? 12.765 7.724 -14.926 1.00 90.81 87 TYR A CA 1
ATOM 726 C C . TYR A 1 87 ? 14.193 7.303 -15.278 1.00 90.81 87 TYR A C 1
ATOM 728 O O . TYR A 1 87 ? 14.911 8.065 -15.928 1.00 9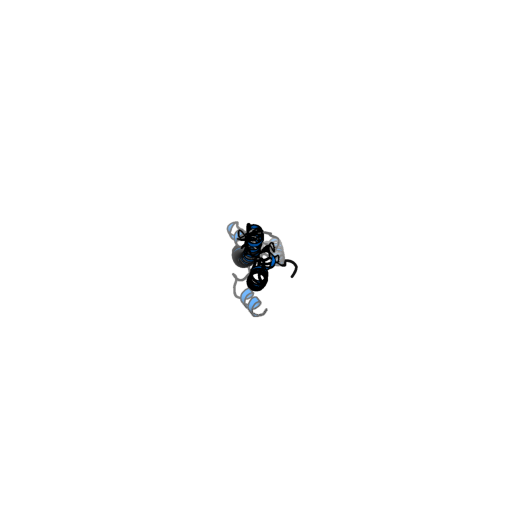0.81 87 TYR A O 1
ATOM 736 N N . SER A 1 88 ? 14.619 6.104 -14.873 1.00 91.19 88 SER A N 1
ATOM 737 C CA . SER A 1 88 ? 15.951 5.595 -15.212 1.00 91.19 88 SER A CA 1
ATOM 738 C C . SER A 1 88 ? 16.105 5.396 -16.719 1.00 91.19 88 SER A C 1
ATOM 740 O O . SER A 1 88 ? 17.128 5.782 -17.282 1.00 91.19 88 SER A O 1
ATOM 742 N N . LEU A 1 89 ? 15.068 4.883 -17.389 1.00 89.94 89 LEU A N 1
ATOM 743 C CA . LEU A 1 89 ? 15.050 4.699 -18.835 1.00 89.94 89 LEU A CA 1
ATOM 744 C C . LEU A 1 89 ? 15.140 6.046 -19.556 1.00 89.94 89 LEU A C 1
ATOM 746 O O . LEU A 1 89 ? 15.985 6.217 -20.436 1.00 89.94 89 LEU A O 1
ATOM 750 N N . TYR A 1 90 ? 14.324 7.019 -19.139 1.00 89.62 90 TYR A N 1
ATOM 751 C CA . TYR A 1 90 ? 14.386 8.386 -19.654 1.00 89.62 90 TYR A CA 1
ATOM 752 C C . TYR A 1 90 ? 15.786 8.993 -19.486 1.00 89.62 90 TYR A C 1
ATOM 754 O O . TYR A 1 90 ? 16.340 9.565 -20.428 1.00 89.62 90 TYR A O 1
ATOM 762 N N . TRP A 1 91 ? 16.392 8.835 -18.307 1.00 89.62 91 TRP A N 1
ATOM 763 C CA . TRP A 1 91 ? 17.710 9.393 -18.023 1.00 89.62 91 TRP A CA 1
ATOM 764 C C . TRP A 1 91 ? 18.815 8.749 -18.865 1.00 89.62 91 TRP A C 1
ATOM 766 O O . TRP A 1 91 ? 19.675 9.460 -19.391 1.00 89.62 91 TRP A O 1
ATOM 776 N N . ILE A 1 92 ? 18.770 7.428 -19.055 1.00 89.44 92 ILE A N 1
ATOM 777 C CA . ILE A 1 92 ? 19.709 6.706 -19.921 1.00 89.44 92 ILE A CA 1
ATOM 778 C C . ILE A 1 92 ? 19.570 7.182 -21.369 1.00 89.44 92 ILE A C 1
ATOM 780 O O . ILE A 1 92 ? 20.572 7.547 -21.982 1.00 89.44 92 ILE A O 1
ATOM 784 N N . LEU A 1 93 ? 18.348 7.245 -21.907 1.00 86.62 93 LEU A N 1
ATOM 785 C CA . LEU A 1 93 ? 18.099 7.712 -23.277 1.00 86.62 93 LEU A CA 1
ATOM 786 C C . LEU A 1 93 ? 18.553 9.164 -23.477 1.00 86.62 93 LEU A C 1
ATOM 788 O O . LEU A 1 93 ? 19.193 9.479 -24.478 1.00 86.62 93 LEU A O 1
ATOM 792 N N . SER A 1 94 ? 18.294 10.032 -22.498 1.00 85.62 94 SER A N 1
ATOM 793 C CA . SER A 1 94 ? 18.759 11.422 -22.508 1.00 85.62 94 SER A CA 1
ATOM 794 C C . SER A 1 94 ? 20.286 11.518 -22.467 1.00 85.62 94 SER A C 1
ATOM 796 O O . SER A 1 94 ? 20.889 12.295 -23.205 1.00 85.62 94 SER A O 1
ATOM 798 N N . THR A 1 95 ? 20.934 10.660 -21.679 1.00 85.50 95 THR A N 1
ATOM 799 C CA . THR A 1 95 ? 22.397 10.591 -21.586 1.00 85.50 95 THR A CA 1
ATOM 800 C C . THR A 1 95 ? 23.021 10.086 -22.886 1.00 85.50 95 THR A C 1
ATOM 802 O O . THR A 1 95 ? 24.022 10.650 -23.330 1.00 85.50 95 THR A O 1
ATOM 805 N N . ILE A 1 96 ? 22.423 9.075 -23.526 1.00 85.44 96 ILE A N 1
ATOM 806 C CA . ILE A 1 96 ? 22.822 8.589 -24.856 1.00 85.44 96 ILE A CA 1
ATOM 807 C C . ILE A 1 96 ? 22.660 9.704 -25.880 1.00 85.44 96 ILE A C 1
ATOM 809 O O . ILE A 1 96 ? 23.571 9.942 -26.666 1.00 85.44 96 ILE A O 1
ATOM 813 N N . ARG A 1 97 ? 21.538 10.431 -25.848 1.00 79.75 97 ARG A N 1
ATOM 814 C CA . ARG A 1 97 ? 21.328 11.563 -26.746 1.00 79.75 97 ARG A CA 1
ATOM 815 C C . ARG A 1 97 ? 22.346 12.672 -26.508 1.00 79.75 97 ARG A C 1
ATOM 81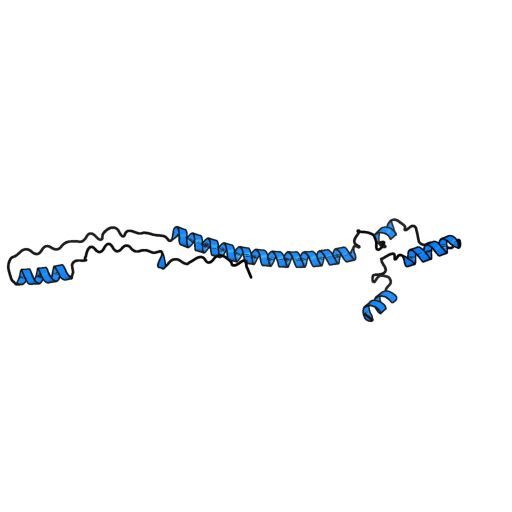7 O O . ARG A 1 97 ? 22.802 13.262 -27.471 1.00 79.75 97 ARG A O 1
ATOM 824 N N . TYR A 1 98 ? 22.718 12.956 -25.262 1.00 80.19 98 TYR A N 1
ATOM 825 C CA . TYR A 1 98 ? 23.711 13.980 -24.940 1.00 80.19 98 TYR A CA 1
ATOM 826 C C . TYR A 1 98 ? 25.117 13.596 -25.424 1.00 80.19 98 TYR A C 1
ATOM 828 O O . TYR A 1 98 ? 25.775 14.397 -26.082 1.00 80.19 98 TYR A O 1
ATOM 836 N N . HIS A 1 99 ? 25.558 12.366 -25.147 1.00 79.62 99 HIS A N 1
ATOM 837 C CA . HIS A 1 99 ? 26.907 11.901 -25.497 1.00 79.62 99 HIS A CA 1
ATOM 838 C C . HIS A 1 99 ? 27.034 11.407 -26.944 1.00 79.62 99 HIS A C 1
ATOM 840 O O . HIS A 1 99 ? 28.139 11.356 -27.465 1.00 79.62 99 HIS A O 1
ATOM 846 N N . GLY A 1 100 ? 25.928 11.037 -27.591 1.00 70.81 100 GLY A N 1
ATOM 847 C CA . GLY A 1 100 ? 25.888 10.550 -28.970 1.00 70.81 100 GLY A CA 1
ATOM 848 C C . GLY A 1 100 ? 25.862 11.651 -30.030 1.00 70.81 100 GLY A C 1
ATOM 849 O O . GLY A 1 100 ? 25.882 11.327 -31.213 1.00 70.81 100 GLY A O 1
ATOM 850 N N . ARG A 1 101 ? 25.822 12.937 -29.638 1.00 65.88 101 ARG A N 1
ATOM 851 C CA . ARG A 1 101 ? 25.996 14.073 -30.560 1.00 65.88 101 ARG A CA 1
ATOM 852 C C . ARG A 1 101 ? 27.456 14.156 -30.990 1.00 65.88 101 ARG A C 1
ATOM 854 O O . ARG A 1 101 ? 28.223 14.976 -30.490 1.00 65.88 101 ARG A O 1
ATOM 861 N N . PHE A 1 102 ? 27.834 13.286 -31.913 1.00 62.03 102 PHE A N 1
ATOM 862 C CA . PHE A 1 102 ? 29.128 13.337 -32.566 1.00 62.03 102 PHE A CA 1
ATOM 863 C C . PHE A 1 102 ? 28.974 14.122 -33.868 1.00 62.03 102 PHE A C 1
ATOM 865 O O . PHE A 1 102 ? 28.536 13.578 -34.880 1.00 62.03 102 PHE A O 1
ATOM 872 N N . GLU A 1 103 ? 29.341 15.404 -33.842 1.00 55.41 103 GLU A N 1
ATOM 873 C CA . GLU A 1 103 ? 29.623 16.174 -35.056 1.00 55.41 103 GLU A CA 1
ATOM 874 C C . GLU A 1 103 ? 31.055 15.858 -35.499 1.00 55.41 103 GLU A C 1
ATOM 876 O O . GLU A 1 103 ? 31.993 16.638 -35.319 1.00 55.41 103 GLU A O 1
ATOM 881 N N . THR A 1 104 ? 31.266 14.657 -36.036 1.00 52.06 104 THR A N 1
ATOM 882 C CA . THR A 1 104 ? 32.526 14.358 -36.712 1.00 52.06 104 THR A CA 1
ATOM 883 C C . THR A 1 104 ? 32.528 15.093 -38.041 1.00 52.06 104 THR A C 1
ATOM 885 O O . THR A 1 104 ? 31.995 14.600 -39.035 1.00 52.06 104 THR A O 1
ATOM 888 N N . LYS A 1 105 ? 33.163 16.268 -38.076 1.00 47.78 105 LYS A N 1
ATOM 889 C CA . LYS A 1 105 ? 33.679 16.821 -39.329 1.00 47.78 105 LYS A CA 1
ATOM 890 C C . LYS A 1 105 ? 34.712 15.821 -39.826 1.00 47.78 105 LYS A C 1
ATOM 892 O O . LYS A 1 105 ? 35.833 15.804 -39.323 1.00 47.78 105 LYS A O 1
ATOM 897 N N . VAL A 1 106 ? 34.308 14.911 -40.713 1.00 53.25 106 VAL A N 1
ATOM 898 C CA . VAL A 1 106 ? 35.221 13.943 -41.322 1.00 53.25 106 VAL A CA 1
ATOM 899 C C . VAL A 1 106 ? 36.304 14.767 -42.003 1.00 53.25 106 VAL A C 1
ATOM 901 O O . VAL A 1 106 ? 36.053 15.445 -42.997 1.00 53.25 106 VAL A O 1
ATOM 904 N N . GLN A 1 107 ? 37.485 14.794 -41.390 1.00 47.81 107 GLN A N 1
ATOM 905 C CA . GLN A 1 107 ? 38.605 15.571 -41.875 1.00 47.81 107 GLN A CA 1
ATOM 906 C C . GLN A 1 107 ? 39.042 14.965 -43.205 1.00 47.81 107 GLN A C 1
ATOM 908 O O . GLN A 1 107 ? 39.644 13.897 -43.230 1.00 47.81 107 GLN A O 1
ATOM 913 N N . GLN A 1 108 ? 38.642 15.650 -44.278 1.00 49.81 108 GLN A N 1
ATOM 914 C CA . GLN A 1 108 ? 39.272 15.715 -45.591 1.00 49.81 108 GLN A CA 1
ATOM 915 C C . GLN A 1 108 ? 39.986 14.416 -45.994 1.00 49.81 108 GLN A C 1
ATOM 917 O O . GLN A 1 108 ? 41.158 14.204 -45.685 1.00 49.81 108 GLN A O 1
ATOM 922 N N . VAL A 1 109 ? 39.295 13.544 -46.737 1.00 52.78 109 VAL A N 1
ATOM 923 C CA . VAL A 1 109 ? 39.999 12.547 -47.551 1.00 52.78 109 VAL A CA 1
ATOM 924 C C . VAL A 1 109 ? 40.894 13.358 -48.481 1.00 52.78 109 VAL A C 1
ATOM 926 O O . VAL A 1 109 ? 40.370 14.056 -49.341 1.00 52.78 109 VAL A O 1
ATOM 929 N N . ASN A 1 110 ? 42.213 13.345 -48.256 1.00 53.81 110 ASN A N 1
ATOM 930 C CA . ASN A 1 110 ? 43.185 14.040 -49.099 1.00 53.81 110 ASN A CA 1
ATOM 931 C C . ASN A 1 110 ? 42.883 13.711 -50.566 1.00 53.81 110 ASN A C 1
ATOM 933 O O . ASN A 1 110 ? 43.171 12.607 -51.032 1.00 53.81 110 ASN A O 1
ATOM 937 N N . SER A 1 111 ? 42.262 14.648 -51.280 1.00 57.34 111 SER A N 1
ATOM 938 C CA . SER A 1 111 ? 41.890 14.481 -52.675 1.00 57.34 111 SER A CA 1
ATOM 939 C C . SER A 1 111 ? 43.182 14.435 -53.488 1.00 57.34 111 SER A C 1
ATOM 941 O O . SER A 1 111 ? 43.818 15.461 -53.739 1.00 57.34 111 SER A O 1
ATOM 943 N N . VAL A 1 112 ? 43.625 13.236 -53.861 1.00 61.47 112 VAL A N 1
ATOM 944 C CA . VAL A 1 112 ? 44.770 13.068 -54.759 1.00 61.47 112 VAL A CA 1
ATOM 945 C C . VAL A 1 112 ? 44.326 13.518 -56.151 1.00 61.47 112 VAL A C 1
ATOM 947 O O . VAL A 1 112 ? 43.653 12.785 -56.872 1.00 61.47 112 VAL A O 1
ATOM 950 N N . GLY A 1 113 ? 44.666 14.754 -56.515 1.00 68.12 113 GLY A N 1
ATOM 951 C CA . GLY A 1 113 ? 44.383 15.308 -57.836 1.00 68.12 113 GLY A CA 1
ATOM 952 C C . GLY A 1 113 ? 45.288 14.685 -58.899 1.00 68.12 113 GLY A C 1
ATOM 953 O O . GLY A 1 113 ? 46.509 14.817 -58.837 1.00 68.12 113 GLY A O 1
ATOM 954 N N . ILE A 1 114 ? 44.701 14.018 -59.894 1.00 75.62 114 ILE A N 1
ATOM 955 C CA . ILE A 1 114 ? 45.438 13.451 -61.032 1.00 75.62 114 ILE A CA 1
ATOM 956 C C . ILE A 1 114 ? 45.501 14.506 -62.147 1.00 75.62 114 ILE A C 1
ATOM 958 O O . ILE A 1 114 ? 44.477 14.880 -62.719 1.00 75.62 114 ILE A O 1
ATOM 962 N N . TYR A 1 115 ? 46.702 14.987 -62.479 1.00 80.31 115 TYR A N 1
ATOM 963 C CA . TYR A 1 115 ? 46.919 15.956 -63.559 1.00 80.31 115 TYR A CA 1
ATOM 964 C C . TYR A 1 115 ? 47.401 15.262 -64.839 1.00 80.31 115 TYR A C 1
ATOM 966 O O . TYR A 1 115 ? 48.464 14.646 -64.866 1.00 80.31 115 TYR A O 1
ATOM 974 N N . VAL A 1 116 ? 46.630 15.383 -65.923 1.00 83.38 116 VAL A N 1
ATOM 975 C CA . VAL A 1 116 ? 46.995 14.854 -67.248 1.00 83.38 116 VAL A CA 1
ATOM 976 C C . VAL A 1 116 ? 47.687 15.956 -68.054 1.00 83.38 116 VAL A C 1
ATOM 978 O O . VAL A 1 116 ? 47.112 17.031 -68.244 1.00 83.38 116 VAL A O 1
ATOM 981 N N . SER A 1 117 ? 48.896 15.695 -68.558 1.00 79.12 117 SER A N 1
ATOM 982 C CA . SER A 1 117 ? 49.665 16.613 -69.417 1.00 79.12 117 SER A CA 1
ATOM 983 C C . SER A 1 117 ? 49.599 16.186 -70.893 1.00 79.12 117 SER A C 1
ATOM 985 O O . SER A 1 117 ? 49.647 14.993 -71.183 1.00 79.12 117 SER A O 1
ATOM 987 N N . GLY A 1 118 ? 49.471 17.145 -71.820 1.00 84.88 118 GLY A N 1
ATOM 988 C CA . GLY A 1 118 ? 49.389 16.911 -73.275 1.00 84.88 118 GLY A CA 1
ATOM 989 C C . GLY A 1 118 ? 48.214 17.619 -73.974 1.00 84.88 118 GLY A C 1
ATOM 990 O O . GLY A 1 118 ? 47.163 17.837 -73.363 1.00 84.88 118 GLY A O 1
ATOM 991 N N . GLU A 1 119 ? 48.389 17.961 -75.257 1.00 82.56 119 GLU A N 1
ATOM 992 C CA . GLU A 1 119 ? 47.441 18.732 -76.096 1.00 82.56 119 GLU A CA 1
ATOM 993 C C . GLU A 1 119 ? 46.871 17.922 -77.282 1.00 82.56 119 GLU A C 1
ATOM 995 O O . GLU A 1 119 ? 46.663 18.431 -78.378 1.00 82.56 119 GLU A O 1
ATOM 1000 N N . GLY A 1 120 ? 46.624 16.626 -77.078 1.00 88.81 120 GLY A N 1
ATOM 1001 C CA . GLY A 1 120 ? 46.001 15.748 -78.078 1.00 88.81 120 GLY A CA 1
ATOM 1002 C C . GLY A 1 120 ? 44.555 15.366 -77.746 1.00 88.81 120 GLY A C 1
ATOM 1003 O O . GLY A 1 120 ? 44.112 15.494 -76.604 1.00 88.81 120 GLY A O 1
ATOM 1004 N N . TYR A 1 121 ? 43.843 14.793 -78.723 1.00 86.75 121 TYR A N 1
ATOM 1005 C CA . TYR A 1 121 ? 42.485 14.250 -78.542 1.00 86.75 121 TYR A CA 1
ATOM 1006 C C . TYR A 1 121 ? 42.418 13.158 -77.456 1.00 86.75 121 TYR A C 1
ATOM 1008 O O . TYR A 1 121 ? 41.470 13.081 -76.682 1.00 86.75 121 TYR A O 1
ATOM 1016 N N . LEU A 1 122 ? 43.469 12.345 -77.327 1.00 88.69 122 LEU A N 1
ATOM 1017 C CA . LEU A 1 122 ? 43.561 11.347 -76.260 1.00 88.69 122 LEU A CA 1
ATOM 1018 C C . LEU A 1 122 ? 43.682 12.007 -74.872 1.00 88.69 122 LEU A C 1
ATOM 1020 O O . LEU A 1 122 ? 43.056 11.565 -73.912 1.00 88.69 122 LEU A O 1
ATOM 1024 N N . ALA A 1 123 ? 44.438 13.103 -74.765 1.00 87.62 123 ALA A N 1
ATOM 1025 C CA . ALA A 1 123 ? 44.618 13.827 -73.508 1.00 87.62 123 ALA A CA 1
ATOM 1026 C C . ALA A 1 123 ? 43.326 14.526 -73.053 1.00 87.62 123 ALA A C 1
ATOM 1028 O O . ALA A 1 123 ? 43.061 14.600 -71.852 1.00 87.62 123 ALA A O 1
ATOM 1029 N N . SER A 1 124 ? 42.500 15.017 -73.986 1.00 85.75 124 SER A N 1
ATOM 1030 C CA . SER A 1 124 ? 41.185 15.574 -73.648 1.00 85.75 124 SER A CA 1
ATOM 1031 C C . SER A 1 124 ? 40.208 14.492 -73.180 1.00 85.75 124 SER A C 1
ATOM 1033 O O . SER A 1 124 ? 39.522 14.708 -72.180 1.00 85.75 124 SER A O 1
ATOM 1035 N N . LEU A 1 125 ? 40.206 13.309 -73.808 1.00 88.38 125 LEU A N 1
ATOM 1036 C CA . LEU A 1 125 ? 39.418 12.159 -73.346 1.00 88.38 125 LEU A CA 1
ATOM 1037 C C . LEU A 1 125 ? 39.797 11.743 -71.918 1.00 88.38 125 LEU A C 1
ATOM 1039 O O . LEU A 1 125 ? 38.920 11.634 -71.059 1.00 88.38 125 LEU A O 1
ATOM 1043 N N . TYR A 1 126 ? 41.092 11.585 -71.628 1.00 87.31 126 TYR A N 1
ATOM 1044 C CA . TYR A 1 126 ? 41.548 11.237 -70.279 1.00 87.31 126 TYR A CA 1
ATOM 1045 C C . TYR A 1 126 ? 41.216 12.318 -69.244 1.00 87.31 126 TYR A C 1
ATOM 1047 O O . TYR A 1 126 ? 40.794 11.977 -68.142 1.00 87.31 126 TYR A O 1
ATOM 1055 N N . ARG A 1 127 ? 41.327 13.614 -69.579 1.00 88.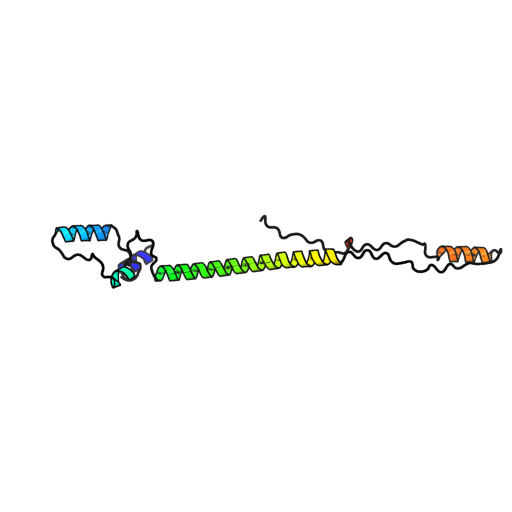62 127 ARG A N 1
ATOM 1056 C CA . ARG A 1 127 ? 40.894 14.698 -68.672 1.00 88.62 127 ARG A CA 1
ATOM 1057 C C . ARG A 1 127 ? 39.404 14.628 -68.353 1.00 88.62 127 ARG A C 1
ATOM 1059 O O . ARG A 1 127 ? 39.033 14.858 -67.205 1.00 88.62 127 ARG A O 1
ATOM 1066 N N . SER A 1 128 ? 38.563 14.311 -69.336 1.00 84.50 128 SER A N 1
ATOM 1067 C CA . SER A 1 128 ? 37.118 14.166 -69.122 1.00 84.50 128 SER A CA 1
ATOM 1068 C C . SER A 1 128 ? 36.795 12.994 -68.198 1.00 84.50 128 SER A C 1
ATOM 1070 O O . SER A 1 128 ? 35.993 13.151 -67.281 1.00 84.50 128 SER A O 1
ATOM 1072 N N . ILE A 1 129 ? 37.468 11.853 -68.379 1.00 86.69 129 ILE A N 1
ATOM 1073 C CA . ILE A 1 129 ? 37.323 10.685 -67.498 1.00 86.69 129 ILE A CA 1
ATOM 1074 C C . ILE A 1 129 ? 37.786 11.038 -66.079 1.00 86.69 129 ILE A C 1
ATOM 1076 O O . ILE A 1 129 ? 37.027 10.885 -65.129 1.00 86.69 129 ILE A O 1
ATOM 1080 N N . VAL A 1 130 ? 38.996 11.582 -65.923 1.00 84.81 130 VAL A N 1
ATOM 1081 C CA . VAL A 1 130 ? 39.553 11.927 -64.604 1.00 84.81 130 VAL A CA 1
ATOM 1082 C C . VAL A 1 130 ? 38.672 12.932 -63.862 1.00 84.81 130 VAL A C 1
ATOM 1084 O O . VAL A 1 130 ? 38.456 12.765 -62.667 1.00 84.81 130 VAL A O 1
ATOM 1087 N N . ARG A 1 131 ? 38.104 13.935 -64.544 1.00 80.00 131 ARG A N 1
ATOM 1088 C CA . ARG A 1 131 ? 37.157 14.878 -63.923 1.00 80.00 131 ARG A CA 1
ATOM 1089 C C . ARG A 1 131 ? 35.856 14.212 -63.482 1.00 80.00 131 ARG A C 1
ATOM 1091 O O . ARG A 1 131 ? 35.359 14.556 -62.420 1.00 80.00 131 ARG A O 1
ATOM 1098 N N . ALA A 1 132 ? 35.326 13.268 -64.261 1.00 80.88 132 ALA A N 1
ATOM 1099 C CA . ALA A 1 132 ? 34.103 12.545 -63.906 1.00 80.88 132 ALA A CA 1
ATOM 1100 C C . ALA A 1 132 ? 34.276 11.640 -62.672 1.00 80.88 132 ALA A C 1
ATOM 1102 O O . ALA A 1 132 ? 33.309 11.397 -61.957 1.00 80.88 132 ALA A O 1
ATOM 1103 N N . PHE A 1 133 ? 35.500 11.165 -62.417 1.00 77.56 133 PHE A N 1
ATOM 1104 C CA . PHE A 1 133 ? 35.833 10.309 -61.271 1.00 77.56 133 PHE A CA 1
ATOM 1105 C C . PHE A 1 133 ? 36.571 11.034 -60.140 1.00 77.56 133 PHE A C 1
ATOM 1107 O O . PHE A 1 133 ? 36.870 10.416 -59.120 1.00 77.56 133 PHE A O 1
ATOM 1114 N N . SER A 1 134 ? 36.881 12.324 -60.298 1.00 70.56 134 SER A N 1
ATOM 1115 C CA . SER A 1 134 ? 37.478 13.107 -59.218 1.00 70.56 134 SER A CA 1
ATOM 1116 C C . SER A 1 134 ? 36.423 13.272 -58.128 1.00 70.56 134 SER A C 1
ATOM 1118 O O . SER A 1 134 ? 35.338 13.779 -58.430 1.00 70.56 134 SER A O 1
ATOM 1120 N N . PRO A 1 135 ? 36.692 12.832 -56.886 1.00 67.06 135 PRO A N 1
ATOM 1121 C CA . PRO A 1 135 ? 35.751 13.030 -55.800 1.00 67.06 135 PRO A CA 1
ATOM 1122 C C . PRO A 1 135 ? 35.548 14.535 -55.649 1.00 67.06 135 PRO A C 1
ATOM 1124 O O . PRO A 1 135 ? 36.496 15.274 -55.397 1.00 67.06 135 PRO A O 1
ATOM 1127 N N . SER A 1 136 ? 34.324 15.000 -55.893 1.00 58.06 136 SER A N 1
ATOM 1128 C CA . SER A 1 136 ? 33.964 16.389 -55.639 1.00 58.06 136 SER A CA 1
ATOM 1129 C C . SER A 1 136 ? 34.190 16.642 -54.148 1.00 58.06 136 SER A C 1
ATOM 1131 O O . SER A 1 136 ? 33.748 15.817 -53.348 1.00 58.06 136 SER A O 1
ATOM 1133 N N . ASP A 1 137 ? 34.858 17.745 -53.785 1.00 55.78 137 ASP A N 1
ATOM 1134 C CA . ASP A 1 137 ? 35.109 18.204 -52.403 1.00 55.78 137 ASP A CA 1
ATOM 1135 C C . ASP A 1 137 ? 33.799 18.587 -51.683 1.00 55.78 137 ASP A C 1
ATOM 1137 O O . ASP A 1 137 ? 33.613 19.691 -51.170 1.00 55.78 137 ASP A O 1
ATOM 1141 N N . ALA A 1 138 ? 32.818 17.693 -51.698 1.00 55.06 138 ALA A N 1
ATOM 1142 C CA . ALA A 1 138 ? 31.628 17.803 -50.897 1.00 55.06 138 ALA A CA 1
ATOM 1143 C C . ALA A 1 138 ? 32.059 17.498 -49.465 1.00 55.06 138 ALA A C 1
ATOM 1145 O O . ALA A 1 138 ? 32.389 16.361 -49.132 1.00 55.06 138 ALA A O 1
ATOM 1146 N N . ASN A 1 139 ? 32.089 18.528 -48.623 1.00 55.38 139 ASN A N 1
ATOM 1147 C CA . ASN A 1 139 ? 32.187 18.359 -47.182 1.00 55.38 139 ASN A CA 1
ATOM 1148 C C . ASN A 1 139 ? 30.985 17.517 -46.738 1.00 55.38 139 ASN A C 1
ATOM 1150 O O . ASN A 1 139 ? 29.869 18.023 -46.635 1.00 55.38 139 ASN A O 1
ATOM 1154 N N . ILE A 1 140 ? 31.190 16.214 -46.548 1.00 58.50 140 ILE A N 1
ATOM 1155 C CA . ILE A 1 140 ? 30.162 15.330 -46.006 1.00 58.50 140 ILE A CA 1
ATOM 1156 C C . ILE A 1 140 ? 30.159 15.569 -44.496 1.00 58.50 140 ILE A C 1
ATOM 1158 O O . ILE A 1 140 ? 30.892 14.929 -43.742 1.00 58.50 140 ILE A O 1
ATOM 1162 N N . GLU A 1 141 ? 29.372 16.549 -44.060 1.00 58.91 141 GLU A N 1
ATOM 1163 C CA . GLU A 1 141 ? 29.043 16.724 -42.649 1.00 58.91 141 GLU A CA 1
ATOM 1164 C C . GLU A 1 141 ? 28.061 15.610 -42.265 1.00 58.91 141 GLU A C 1
ATOM 1166 O O . GLU A 1 141 ? 26.895 15.618 -42.657 1.00 58.91 141 GLU A O 1
ATOM 1171 N N . ILE A 1 142 ? 28.560 14.587 -41.568 1.00 62.28 142 ILE A N 1
ATOM 1172 C CA . ILE A 1 142 ? 27.729 13.488 -41.074 1.00 62.28 142 ILE A CA 1
ATOM 1173 C C . ILE A 1 142 ? 27.142 13.934 -39.739 1.00 62.28 142 ILE A C 1
ATOM 1175 O O . ILE A 1 142 ? 27.821 13.892 -38.713 1.00 62.28 142 ILE A O 1
ATOM 1179 N N . ASP A 1 143 ? 25.882 14.360 -39.761 1.00 63.81 143 ASP A N 1
ATOM 1180 C CA . ASP A 1 143 ? 25.121 14.611 -38.544 1.00 63.81 143 ASP A CA 1
ATOM 1181 C C . ASP A 1 143 ? 24.498 13.303 -38.031 1.00 63.81 143 ASP A C 1
ATOM 1183 O O . ASP A 1 143 ? 23.728 12.635 -38.724 1.00 63.81 143 ASP A O 1
ATOM 1187 N N . THR A 1 144 ? 24.856 12.921 -36.806 1.00 69.56 144 THR A N 1
ATOM 1188 C CA . THR A 1 144 ? 24.365 11.709 -36.134 1.00 69.56 144 THR A CA 1
ATOM 1189 C C . THR A 1 144 ? 23.073 11.947 -35.345 1.00 69.56 144 THR A C 1
ATOM 1191 O O . THR A 1 144 ? 22.401 10.978 -34.986 1.00 69.56 144 THR A O 1
ATOM 1194 N N . LEU A 1 145 ? 22.660 13.208 -35.140 1.00 70.69 145 LEU A N 1
ATOM 1195 C CA . LEU A 1 145 ? 21.419 13.593 -34.453 1.00 70.69 145 LEU A CA 1
ATOM 1196 C C . LEU A 1 145 ? 20.140 12.878 -34.923 1.00 70.69 145 LEU A C 1
ATOM 1198 O O . LEU A 1 145 ? 19.376 12.468 -34.047 1.00 70.69 145 LEU A O 1
ATOM 1202 N N . PRO A 1 146 ? 19.866 12.694 -36.232 1.00 74.06 146 PRO A N 1
ATOM 1203 C CA . PRO A 1 146 ? 18.637 12.029 -36.674 1.00 74.06 146 PRO A CA 1
ATOM 1204 C C . PRO A 1 146 ? 18.585 10.533 -36.324 1.00 74.06 146 PRO A C 1
ATOM 1206 O O . PRO A 1 146 ? 17.510 9.939 -36.358 1.00 74.06 146 PRO A O 1
ATOM 1209 N N . CYS A 1 147 ? 19.719 9.920 -35.973 1.00 70.81 147 CYS A N 1
ATOM 1210 C CA . CYS A 1 147 ? 19.806 8.510 -35.589 1.00 70.81 147 CYS A CA 1
ATOM 1211 C C . CYS A 1 147 ? 19.684 8.291 -34.070 1.00 70.81 147 CYS A C 1
ATOM 1213 O O . CYS A 1 147 ? 19.633 7.145 -33.619 1.00 70.81 147 CYS A O 1
ATOM 1215 N N . LEU A 1 148 ? 19.681 9.363 -33.270 1.00 75.62 148 LEU A N 1
ATOM 1216 C CA . LEU A 1 148 ? 19.629 9.287 -31.812 1.00 75.62 148 LEU A CA 1
ATOM 1217 C C . LEU A 1 148 ? 18.179 9.148 -31.312 1.00 75.62 148 LEU A C 1
ATOM 1219 O O . LEU A 1 148 ? 17.276 9.787 -31.852 1.00 75.62 148 LEU A O 1
ATOM 1223 N N . PRO A 1 149 ? 17.936 8.350 -30.255 1.00 73.19 149 PRO A N 1
ATOM 1224 C CA . PRO A 1 149 ? 16.601 8.199 -29.687 1.00 73.19 149 PRO A CA 1
ATOM 1225 C C . PRO A 1 149 ? 16.100 9.512 -29.066 1.00 73.19 149 PRO A C 1
ATOM 1227 O O . PRO A 1 149 ? 16.858 10.238 -28.418 1.00 73.19 149 PRO A O 1
ATOM 1230 N N . ASP A 1 150 ? 14.805 9.794 -29.230 1.00 76.12 150 ASP A N 1
ATOM 1231 C CA . ASP A 1 150 ? 14.127 10.938 -28.613 1.00 76.12 150 ASP A CA 1
ATOM 1232 C C . ASP A 1 150 ? 13.568 10.535 -27.232 1.00 76.12 150 ASP A C 1
ATOM 1234 O O . ASP A 1 150 ? 12.652 9.708 -27.164 1.00 76.12 150 ASP A O 1
ATOM 1238 N N . PRO A 1 151 ? 14.130 11.028 -26.110 1.00 78.25 151 PRO A N 1
ATOM 1239 C CA . PRO A 1 151 ? 13.680 10.654 -24.778 1.00 78.25 151 PRO A CA 1
ATOM 1240 C C . PRO A 1 151 ? 12.346 11.341 -24.462 1.00 78.25 151 PRO A C 1
ATOM 1242 O O . PRO A 1 151 ? 12.294 12.537 -24.180 1.00 78.25 151 PRO A O 1
ATOM 1245 N N . ILE A 1 152 ? 11.260 10.570 -24.473 1.00 79.31 152 ILE A N 1
ATOM 1246 C CA . ILE A 1 152 ? 9.934 11.045 -24.068 1.00 79.31 152 ILE A CA 1
ATOM 1247 C C . ILE A 1 152 ? 9.870 11.023 -22.531 1.00 79.31 152 ILE A C 1
ATOM 1249 O O . ILE A 1 152 ? 10.127 9.970 -21.939 1.00 79.31 152 ILE A O 1
ATOM 1253 N N . PRO A 1 153 ? 9.559 12.148 -21.860 1.00 78.81 153 PRO A N 1
ATOM 1254 C CA . PRO 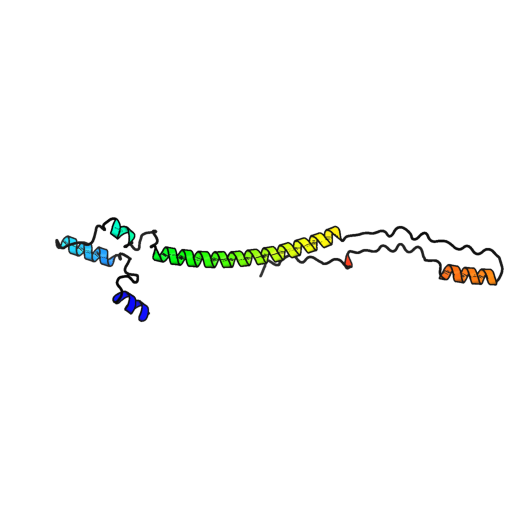A 1 153 ? 9.449 12.170 -20.408 1.00 78.81 153 PRO A CA 1
ATOM 1255 C C . PRO A 1 153 ? 8.274 11.299 -19.930 1.00 78.81 153 PRO A C 1
ATOM 1257 O O . PRO A 1 153 ? 7.248 11.227 -20.616 1.00 78.81 153 PRO A O 1
ATOM 1260 N N . PRO A 1 154 ? 8.391 10.651 -18.756 1.00 78.38 154 PRO A N 1
ATOM 1261 C CA . PRO A 1 154 ? 7.295 9.876 -18.188 1.00 78.38 154 PRO A CA 1
ATOM 1262 C C . PRO A 1 154 ? 6.077 10.777 -17.955 1.00 78.38 154 PRO A C 1
ATOM 1264 O O . PRO A 1 154 ? 6.184 11.856 -17.371 1.00 78.38 154 PRO A O 1
ATOM 1267 N N . ASN A 1 155 ? 4.921 10.340 -18.454 1.00 78.06 155 ASN A N 1
ATOM 1268 C CA . ASN A 1 155 ? 3.680 11.100 -18.388 1.00 78.06 155 ASN A CA 1
ATOM 1269 C C . ASN A 1 155 ? 3.044 10.933 -16.998 1.00 78.06 155 ASN A C 1
ATOM 1271 O O . ASN A 1 155 ? 2.696 9.819 -16.611 1.00 78.06 155 ASN A O 1
ATOM 1275 N N . LEU A 1 156 ? 2.925 12.033 -16.254 1.00 71.75 156 LEU A N 1
ATOM 1276 C CA . LEU A 1 156 ? 2.383 12.071 -14.890 1.00 71.75 156 LEU A CA 1
ATOM 1277 C C . LEU A 1 156 ? 0.882 12.419 -14.853 1.00 71.75 156 LEU A C 1
ATOM 1279 O O . LEU A 1 156 ? 0.277 12.361 -13.786 1.00 71.75 156 LEU A O 1
ATOM 1283 N N . ASP A 1 157 ? 0.289 12.766 -15.999 1.00 70.19 157 ASP A N 1
ATOM 1284 C CA . ASP A 1 157 ? -1.038 13.389 -16.094 1.00 70.19 157 ASP A CA 1
ATOM 1285 C C . ASP A 1 157 ? -2.164 12.399 -16.458 1.00 70.19 157 ASP A C 1
ATOM 1287 O O . ASP A 1 157 ? -3.156 12.783 -17.086 1.00 70.19 157 ASP A O 1
ATOM 1291 N N . ARG A 1 158 ? -2.047 11.116 -16.089 1.00 49.78 158 ARG A N 1
ATOM 1292 C CA . ARG A 1 158 ? -3.094 10.116 -16.363 1.00 49.78 158 ARG A CA 1
ATOM 1293 C C . ARG A 1 158 ? -3.473 9.256 -15.168 1.00 49.78 158 ARG A C 1
ATOM 1295 O O . ARG A 1 158 ? -2.560 8.707 -14.519 1.00 49.78 158 ARG A O 1
#

Organism: NCBI:txid1563983

Secondary structure (DSSP, 8-state):
-HHHHHHHHH-TTSSTTEE-HHHHHHHHHHHHTT----PSPPHHHHTT-EETT--PPPHHHHHHHHHHHHHHHHHHHHHHHHHHHHHHHHHHHHHHHHHT--EEE---------PPP-SSHHHHHHHHHHHHHSPP----EEE-GGGS---PPPP---